Protein AF-A0A844GBS6-F1 (afdb_monomer)

Structure (mmCIF, N/CA/C/O backbone):
data_AF-A0A844GBS6-F1
#
_entry.id   AF-A0A844GBS6-F1
#
loop_
_atom_site.group_PDB
_atom_site.id
_atom_site.type_symbol
_atom_site.label_atom_id
_atom_site.label_alt_id
_atom_site.label_comp_id
_atom_site.label_asym_id
_atom_site.label_entity_id
_atom_site.label_seq_id
_atom_site.pdbx_PDB_ins_code
_atom_site.Cartn_x
_atom_site.Cartn_y
_atom_site.Cartn_z
_atom_site.occupancy
_atom_site.B_iso_or_equiv
_atom_site.auth_seq_id
_atom_site.auth_comp_id
_atom_site.auth_asym_id
_atom_site.auth_atom_id
_atom_site.pdbx_PDB_model_num
ATOM 1 N N . MET A 1 1 ? -7.331 6.775 -10.336 1.00 70.75 1 MET A N 1
ATOM 2 C CA . MET A 1 1 ? -8.370 5.861 -9.788 1.00 70.75 1 MET A CA 1
ATOM 3 C C . MET A 1 1 ? -8.338 6.012 -8.284 1.00 70.75 1 MET A C 1
ATOM 5 O O . MET A 1 1 ? -7.240 5.995 -7.754 1.00 70.75 1 MET A O 1
ATOM 9 N N . GLU A 1 2 ? -9.472 6.172 -7.606 1.00 82.75 2 GLU A N 1
ATOM 10 C CA . GLU A 1 2 ? -9.486 6.380 -6.153 1.00 82.75 2 GLU A CA 1
ATOM 11 C C . GLU A 1 2 ? -10.631 5.595 -5.503 1.00 82.75 2 GLU A C 1
ATOM 13 O O . GLU A 1 2 ? -11.776 5.661 -5.955 1.00 82.75 2 GLU A O 1
ATOM 18 N N . PHE A 1 3 ? -10.324 4.827 -4.458 1.00 86.44 3 PHE A N 1
ATOM 19 C CA . PHE A 1 3 ? -11.287 4.002 -3.738 1.00 86.44 3 PHE A CA 1
ATOM 20 C C . PHE A 1 3 ? -11.117 4.128 -2.231 1.00 86.44 3 PHE A C 1
ATOM 22 O O . PHE A 1 3 ? -10.019 3.962 -1.708 1.00 86.44 3 PHE A O 1
ATOM 29 N N . ALA A 1 4 ? -12.233 4.301 -1.525 1.00 85.06 4 ALA A N 1
ATOM 30 C CA . ALA A 1 4 ? -12.274 4.279 -0.071 1.00 85.06 4 ALA A CA 1
ATOM 31 C C . ALA A 1 4 ? -12.976 3.019 0.463 1.00 85.06 4 ALA A C 1
ATOM 33 O O . ALA A 1 4 ? -14.022 2.589 -0.053 1.00 85.06 4 ALA A O 1
ATOM 34 N N . PHE A 1 5 ? -12.403 2.464 1.530 1.00 87.94 5 PHE A N 1
ATOM 35 C CA . PHE A 1 5 ? -12.887 1.299 2.261 1.00 87.94 5 PHE A CA 1
ATOM 36 C C . PHE A 1 5 ? -12.959 1.651 3.747 1.00 87.94 5 PHE A C 1
ATOM 38 O O . PHE A 1 5 ? -11.937 1.882 4.388 1.00 87.94 5 PHE A O 1
ATOM 45 N N . ALA A 1 6 ? -14.168 1.711 4.299 1.00 85.56 6 ALA A N 1
ATOM 46 C CA . ALA A 1 6 ? -14.380 1.985 5.717 1.00 85.56 6 ALA A CA 1
ATOM 47 C C . ALA A 1 6 ? -14.302 0.697 6.548 1.00 85.56 6 ALA A C 1
ATOM 49 O O . ALA A 1 6 ? -14.799 -0.352 6.123 1.00 85.56 6 ALA A O 1
ATOM 50 N N . CYS A 1 7 ? -13.739 0.786 7.754 1.00 80.38 7 CYS A N 1
ATOM 51 C CA . CYS A 1 7 ? -13.846 -0.286 8.738 1.00 80.38 7 CYS A CA 1
ATOM 52 C C . CYS A 1 7 ? -15.294 -0.364 9.252 1.00 80.38 7 CYS A C 1
ATOM 54 O O . CYS A 1 7 ? -15.742 0.486 10.022 1.00 80.38 7 CYS A O 1
ATOM 56 N N . ARG A 1 8 ? -16.050 -1.372 8.796 1.00 69.44 8 ARG A N 1
ATOM 57 C CA . ARG A 1 8 ? -17.480 -1.530 9.129 1.00 69.44 8 ARG A CA 1
ATOM 58 C C . ARG A 1 8 ? -17.732 -2.091 10.530 1.00 69.44 8 ARG A C 1
ATOM 60 O O . ARG A 1 8 ? -18.844 -1.984 11.026 1.00 69.44 8 ARG A O 1
ATOM 67 N N . GLU A 1 9 ? -16.716 -2.666 11.167 1.00 64.12 9 GLU A N 1
ATOM 68 C CA . GLU A 1 9 ? -16.819 -3.226 12.523 1.00 64.12 9 GLU A CA 1
ATOM 69 C C . GLU A 1 9 ? -16.793 -2.150 13.620 1.00 64.12 9 GLU A C 1
ATOM 71 O O . GLU A 1 9 ? -17.081 -2.433 14.781 1.00 64.12 9 GLU A O 1
ATOM 76 N N . SER A 1 10 ? -16.470 -0.899 13.280 1.00 54.62 10 SER A N 1
ATOM 77 C CA . SER A 1 10 ? -16.571 0.224 14.211 1.00 54.62 10 SER A CA 1
ATOM 78 C C . SER A 1 10 ? -17.887 0.981 14.026 1.00 54.62 10 SER A C 1
ATOM 80 O O . SER A 1 10 ? -18.161 1.477 12.937 1.00 54.62 10 SER A O 1
ATOM 82 N N . LEU A 1 11 ? -18.650 1.137 15.117 1.00 46.66 11 LEU A N 1
ATOM 83 C CA . LEU A 1 11 ? -19.901 1.921 15.207 1.00 46.66 11 LEU A CA 1
ATOM 84 C C . LEU A 1 11 ? -19.754 3.391 14.756 1.00 46.66 11 LEU A C 1
ATOM 86 O O . LEU A 1 11 ? -20.741 4.050 14.454 1.00 46.66 11 LEU A O 1
ATOM 90 N N . ASN A 1 12 ? -18.517 3.881 14.684 1.00 51.19 12 ASN A N 1
ATOM 91 C CA . ASN A 1 12 ? -18.094 5.086 13.981 1.00 51.19 12 ASN A CA 1
ATOM 92 C C . ASN A 1 12 ? -16.883 4.675 13.133 1.00 51.19 12 ASN A C 1
ATOM 94 O O . ASN A 1 12 ? -15.880 4.303 13.755 1.00 51.19 12 ASN A O 1
ATOM 98 N N . PRO A 1 13 ? -16.920 4.704 11.783 1.00 60.22 13 PRO A N 1
ATOM 99 C CA . PRO A 1 13 ? -15.780 4.348 10.938 1.00 60.22 13 PRO A CA 1
ATOM 100 C C . PRO A 1 13 ? -14.693 5.416 11.050 1.00 60.22 13 PRO A C 1
ATOM 102 O O . PRO A 1 13 ? -14.461 6.215 10.153 1.00 60.22 13 PRO A O 1
ATOM 105 N N . SER A 1 14 ? -14.027 5.436 12.201 1.00 81.69 14 SER A N 1
ATOM 106 C CA . SER A 1 14 ? -12.886 6.299 12.458 1.00 81.69 14 SER A CA 1
ATOM 107 C C . SER A 1 14 ? -11.731 5.915 11.549 1.00 81.69 14 SER A C 1
ATOM 109 O O . SER A 1 14 ? -10.986 6.803 11.173 1.00 81.69 14 SER A O 1
ATOM 111 N N . TYR A 1 15 ? -11.622 4.639 11.154 1.00 90.25 15 TYR A N 1
ATOM 112 C CA . TYR A 1 15 ? -10.576 4.142 10.267 1.00 90.25 15 TYR A CA 1
ATOM 113 C C . TYR A 1 15 ? -11.064 3.905 8.838 1.00 90.25 15 TYR A C 1
ATOM 115 O O . TYR A 1 15 ? -12.107 3.283 8.607 1.00 90.25 15 TYR A O 1
ATOM 123 N N . MET A 1 16 ? -10.246 4.332 7.879 1.00 93.88 16 MET A N 1
ATOM 124 C CA . MET A 1 16 ? -10.466 4.136 6.449 1.00 93.88 16 MET A CA 1
ATOM 125 C C . MET A 1 16 ? -9.167 3.729 5.759 1.00 93.88 16 MET A C 1
ATOM 127 O O . MET A 1 16 ? -8.096 4.190 6.139 1.00 93.88 16 MET A O 1
ATOM 131 N N . VAL A 1 17 ? -9.265 2.876 4.741 1.00 95.25 17 VAL A N 1
ATOM 132 C CA . VAL A 1 17 ? -8.199 2.692 3.756 1.00 95.25 17 VAL A CA 1
ATOM 133 C C . VAL A 1 17 ? -8.608 3.410 2.484 1.00 95.25 17 VAL A C 1
ATOM 135 O O . VAL A 1 17 ? -9.671 3.114 1.932 1.00 95.25 17 VAL A O 1
ATOM 138 N N . CYS A 1 18 ? -7.761 4.319 2.016 1.00 94.62 18 CYS A N 1
ATOM 139 C CA . CYS A 1 18 ? -7.903 4.954 0.713 1.00 94.62 18 CYS A CA 1
ATOM 140 C C . CYS A 1 18 ? -6.827 4.394 -0.213 1.00 94.62 18 CYS A C 1
ATOM 142 O O . CYS A 1 18 ? -5.654 4.365 0.146 1.00 94.62 18 CYS A O 1
ATOM 144 N N . VAL A 1 19 ? -7.238 3.910 -1.379 1.00 94.12 19 VAL A N 1
ATOM 145 C CA . VAL A 1 19 ? -6.359 3.439 -2.449 1.00 94.12 19 VAL A CA 1
ATOM 146 C C . VAL A 1 19 ? -6.446 4.451 -3.576 1.00 94.12 19 VAL A C 1
ATOM 148 O O . VAL A 1 19 ? -7.534 4.654 -4.111 1.00 94.12 19 VAL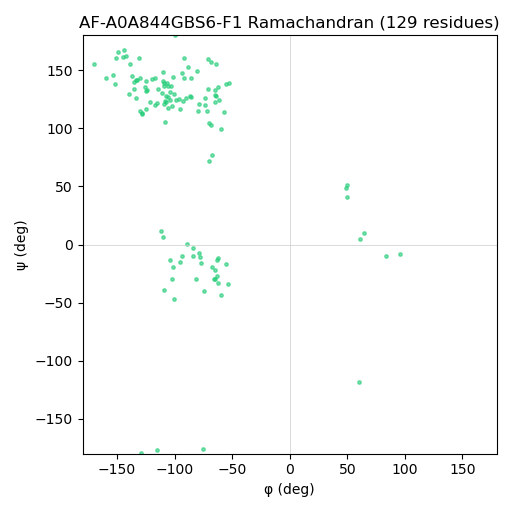 A O 1
ATOM 151 N N . SER A 1 20 ? -5.324 5.054 -3.953 1.00 91.81 20 SER A N 1
ATOM 152 C CA . SER A 1 20 ? -5.251 6.005 -5.060 1.00 91.81 20 SER A CA 1
ATOM 153 C C . SER A 1 20 ? -4.180 5.578 -6.059 1.00 91.81 20 SER A C 1
ATOM 155 O O . SER A 1 20 ? -3.084 5.162 -5.696 1.00 91.81 20 SER A O 1
ATOM 157 N N . ALA A 1 21 ? -4.521 5.646 -7.339 1.00 88.06 21 ALA A N 1
ATOM 158 C CA . ALA A 1 21 ? -3.582 5.605 -8.447 1.00 88.06 21 ALA A CA 1
ATOM 159 C C . ALA A 1 21 ? -3.532 7.012 -9.037 1.00 88.06 21 ALA A C 1
ATOM 161 O O . ALA A 1 21 ? -4.496 7.438 -9.689 1.00 88.06 21 ALA A O 1
ATOM 162 N N . GLU A 1 22 ? -2.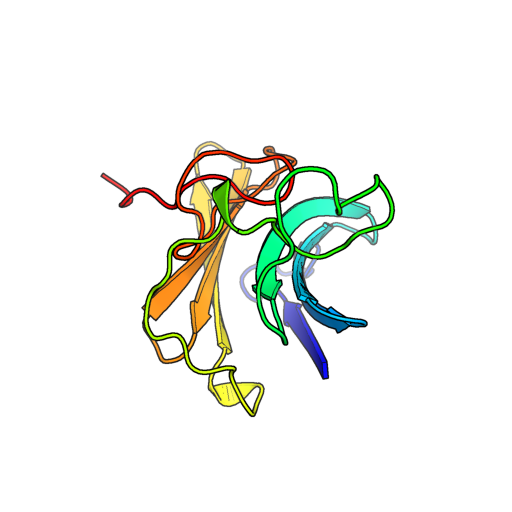438 7.712 -8.749 1.00 74.94 22 GLU A N 1
ATOM 163 C CA . GLU A 1 22 ? -2.185 9.107 -9.103 1.00 74.94 22 GLU A CA 1
ATOM 164 C C . GLU A 1 22 ? -0.767 9.260 -9.651 1.00 74.94 22 GLU A C 1
ATOM 166 O O . GLU A 1 22 ? 0.190 8.654 -9.161 1.00 74.94 22 GLU A O 1
ATOM 171 N N . GLY A 1 23 ? -0.624 10.086 -10.687 1.00 77.81 23 GLY A N 1
ATOM 172 C CA . GLY A 1 23 ? 0.641 10.215 -11.401 1.00 77.81 23 GLY A CA 1
ATOM 173 C C . GLY A 1 23 ? 1.060 8.877 -12.008 1.00 77.81 23 GLY A C 1
ATOM 174 O O . GLY A 1 23 ? 0.346 8.334 -12.846 1.00 77.81 23 GLY A O 1
ATOM 175 N N . LYS A 1 24 ? 2.212 8.362 -11.572 1.00 85.50 24 LYS A N 1
ATOM 176 C CA . LYS A 1 24 ? 2.866 7.164 -12.121 1.00 85.50 24 LYS A CA 1
ATOM 177 C C . LYS A 1 24 ? 2.845 5.949 -11.183 1.00 85.50 24 LYS A C 1
ATOM 179 O O . LYS A 1 24 ? 3.443 4.921 -11.485 1.00 85.50 24 LYS A O 1
ATOM 184 N N . ALA A 1 25 ? 2.155 6.028 -10.045 1.00 90.75 25 ALA A N 1
ATOM 185 C CA . ALA A 1 25 ? 2.108 4.935 -9.076 1.00 90.75 25 ALA A CA 1
ATOM 186 C C . ALA A 1 25 ? 0.748 4.817 -8.386 1.00 90.75 25 ALA A C 1
ATOM 188 O O . ALA A 1 25 ? -0.051 5.753 -8.347 1.00 90.75 25 ALA A O 1
ATOM 189 N N . ALA A 1 26 ? 0.501 3.647 -7.807 1.00 93.50 26 ALA A N 1
ATOM 190 C CA . ALA A 1 26 ? -0.607 3.421 -6.897 1.00 93.50 26 ALA A CA 1
ATOM 191 C C . ALA A 1 26 ? -0.117 3.300 -5.455 1.00 93.50 26 ALA A C 1
ATOM 193 O O . ALA A 1 26 ? 0.882 2.633 -5.172 1.00 93.50 26 ALA A O 1
ATOM 194 N N . ARG A 1 27 ? -0.856 3.913 -4.531 1.00 94.50 27 ARG A N 1
ATOM 195 C CA . ARG A 1 27 ? -0.593 3.919 -3.091 1.00 94.50 27 ARG A CA 1
ATOM 196 C C . ARG A 1 27 ? -1.862 3.562 -2.326 1.00 94.50 27 ARG A C 1
ATOM 198 O O . ARG A 1 27 ? -2.977 3.663 -2.837 1.00 94.50 27 ARG A O 1
ATOM 205 N N . ALA A 1 28 ? -1.681 3.141 -1.083 1.00 96.25 28 ALA A N 1
ATOM 206 C CA . ALA A 1 28 ? -2.760 3.056 -0.117 1.00 96.25 28 ALA A CA 1
ATOM 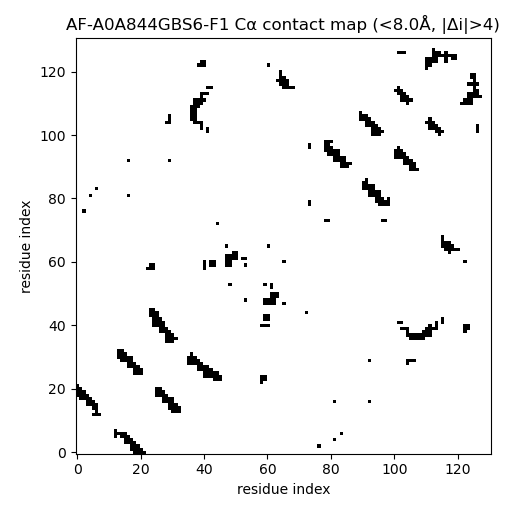207 C C . ALA A 1 28 ? -2.366 3.739 1.187 1.00 96.25 28 ALA A C 1
ATOM 209 O O . ALA A 1 28 ? -1.225 3.612 1.631 1.00 96.25 28 ALA A O 1
ATOM 210 N N . CYS A 1 29 ? -3.320 4.408 1.826 1.00 95.62 29 CYS A N 1
ATOM 211 C CA . CYS A 1 29 ? -3.144 5.002 3.143 1.00 95.62 29 CYS A CA 1
ATOM 212 C C . CYS A 1 29 ? -4.210 4.505 4.121 1.00 95.62 29 CYS A C 1
ATOM 214 O O . CYS A 1 29 ? -5.374 4.324 3.769 1.00 95.62 29 CYS A O 1
ATOM 216 N N . LEU A 1 30 ? -3.791 4.267 5.363 1.00 96.12 30 LEU A N 1
ATOM 217 C CA . LEU A 1 30 ? -4.660 4.013 6.503 1.00 96.12 30 LEU A CA 1
ATOM 218 C C . LEU A 1 30 ? -4.866 5.341 7.215 1.00 96.12 30 LEU A C 1
ATOM 220 O O . 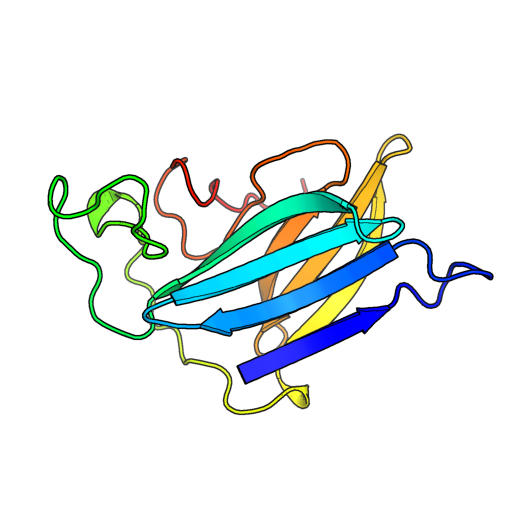LEU A 1 30 ? -3.920 5.924 7.744 1.00 96.12 30 LEU A O 1
ATOM 224 N N . MET A 1 31 ? -6.105 5.799 7.242 1.00 94.69 31 MET A N 1
ATOM 225 C CA . MET A 1 31 ? -6.489 7.075 7.816 1.00 94.69 31 MET A CA 1
ATOM 226 C C . MET A 1 31 ? -7.298 6.893 9.090 1.00 94.69 31 MET A C 1
ATOM 228 O O . MET A 1 31 ? -8.073 5.942 9.200 1.00 94.69 31 MET A O 1
ATOM 232 N N . LYS A 1 32 ? -7.158 7.848 10.013 1.00 92.25 32 LYS A N 1
ATOM 233 C CA . LYS A 1 32 ? -8.098 8.082 11.105 1.00 92.25 32 LYS A CA 1
ATOM 234 C C . LYS A 1 32 ? -8.422 9.562 11.238 1.00 92.25 32 LYS A C 1
ATOM 236 O O . LYS A 1 32 ? -7.495 10.349 11.386 1.00 92.25 32 LYS A O 1
ATOM 241 N N . GLU A 1 33 ? -9.704 9.937 11.214 1.00 87.25 33 GLU A N 1
ATOM 242 C CA . GLU A 1 33 ? -10.143 11.337 11.419 1.00 87.25 33 GLU A CA 1
ATOM 243 C C . GLU A 1 33 ? -9.353 12.333 10.537 1.00 87.25 33 GLU A C 1
ATOM 245 O O . GLU A 1 33 ? -8.792 13.317 11.014 1.00 87.25 33 GLU A O 1
ATOM 250 N N . ASN A 1 34 ? -9.244 12.031 9.239 1.00 84.44 34 ASN A N 1
ATOM 251 C CA . ASN A 1 34 ? -8.473 12.789 8.239 1.00 84.44 34 ASN A CA 1
ATOM 252 C C . ASN A 1 34 ? -6.946 12.837 8.443 1.00 84.44 34 ASN A C 1
ATOM 254 O O . ASN A 1 34 ? -6.260 13.569 7.734 1.00 84.44 34 ASN A O 1
ATOM 258 N N . ARG A 1 35 ? -6.381 12.044 9.358 1.00 91.75 35 ARG A N 1
ATOM 259 C CA . ARG A 1 35 ? -4.928 11.892 9.525 1.00 91.75 35 ARG A CA 1
ATOM 260 C C . ARG A 1 35 ? -4.453 10.574 8.939 1.00 91.75 35 ARG A C 1
ATOM 262 O O . ARG A 1 35 ? -5.013 9.528 9.257 1.00 91.75 35 ARG A O 1
ATOM 269 N N . ILE A 1 36 ? -3.396 10.613 8.133 1.00 94.38 36 ILE A N 1
ATOM 270 C CA . ILE A 1 36 ? -2.704 9.407 7.667 1.00 94.38 36 ILE A CA 1
ATOM 271 C C . ILE A 1 36 ? -1.895 8.838 8.836 1.00 94.38 36 ILE A C 1
ATOM 273 O O . ILE A 1 36 ? -1.105 9.544 9.457 1.00 94.38 36 ILE A O 1
ATOM 277 N N . LEU A 1 37 ? -2.116 7.563 9.147 1.00 95.69 37 LEU A N 1
ATOM 278 C CA . LEU A 1 37 ? -1.388 6.825 10.182 1.00 95.69 37 LEU A CA 1
ATOM 279 C C . LEU A 1 37 ? -0.325 5.893 9.594 1.00 95.69 37 LEU A C 1
ATOM 281 O O . LEU A 1 37 ? 0.669 5.594 10.249 1.00 95.69 37 LEU A O 1
ATOM 285 N N . SER A 1 38 ? -0.568 5.399 8.381 1.00 96.75 38 SER A N 1
ATOM 286 C CA . SER A 1 38 ? 0.303 4.476 7.657 1.00 96.75 38 SER A CA 1
ATOM 287 C C . SER A 1 38 ? 0.069 4.644 6.163 1.00 96.75 38 SER A C 1
ATOM 289 O O . SER A 1 38 ? -1.070 4.868 5.744 1.00 96.75 38 SER A O 1
ATOM 291 N N . GLU A 1 39 ? 1.110 4.490 5.359 1.00 96.44 39 GLU A N 1
ATOM 292 C CA . GLU A 1 39 ? 1.027 4.511 3.904 1.00 96.44 39 GLU A CA 1
ATOM 293 C C . GLU A 1 39 ? 1.906 3.438 3.266 1.00 96.44 39 GLU A C 1
ATOM 295 O O . GLU A 1 39 ? 2.872 2.953 3.857 1.00 96.44 39 GLU A O 1
ATOM 300 N N . VAL A 1 40 ? 1.547 3.024 2.054 1.00 96.94 40 VAL A N 1
ATOM 301 C CA . VAL A 1 40 ? 2.291 2.003 1.323 1.00 96.94 40 VAL A CA 1
ATOM 302 C C . VAL A 1 40 ? 2.159 2.189 -0.180 1.00 96.94 40 VAL A C 1
ATOM 304 O O . VAL A 1 40 ? 1.070 2.431 -0.702 1.00 96.94 40 VAL A O 1
ATOM 307 N N . TRP A 1 41 ? 3.270 2.025 -0.888 1.00 95.56 41 TRP A N 1
ATOM 308 C CA . TRP A 1 41 ? 3.280 1.846 -2.335 1.00 95.56 41 TRP A CA 1
ATOM 309 C C . TRP A 1 41 ? 2.729 0.466 -2.728 1.00 95.56 41 TRP A C 1
ATOM 311 O O . TRP A 1 41 ? 3.101 -0.558 -2.149 1.00 95.56 41 TRP A O 1
ATOM 321 N N . LEU A 1 42 ? 1.840 0.426 -3.722 1.00 94.94 42 LEU A N 1
ATOM 322 C CA . LEU A 1 42 ? 1.203 -0.802 -4.203 1.00 94.94 42 LEU A CA 1
ATOM 323 C C . LEU A 1 42 ? 1.844 -1.330 -5.486 1.00 94.94 42 LEU A C 1
ATOM 325 O O . LEU A 1 42 ? 2.062 -2.538 -5.574 1.00 94.94 42 LEU A O 1
ATOM 329 N N . TYR A 1 43 ? 2.074 -0.464 -6.472 1.00 93.62 43 TYR A N 1
ATOM 330 C CA . TYR A 1 43 ? 2.682 -0.776 -7.771 1.00 93.62 43 TYR A CA 1
ATOM 331 C C . TYR A 1 43 ? 3.009 0.521 -8.529 1.00 93.62 43 TYR A C 1
ATOM 333 O O . TYR A 1 43 ? 2.368 1.549 -8.301 1.00 93.62 43 TYR A O 1
ATOM 341 N N . ASN A 1 44 ? 3.975 0.468 -9.447 1.00 92.25 44 ASN A N 1
ATOM 342 C CA . ASN A 1 44 ? 4.150 1.506 -10.466 1.00 92.25 44 ASN A CA 1
ATOM 343 C C . ASN A 1 44 ? 3.150 1.251 -11.603 1.00 92.25 44 ASN A C 1
ATOM 345 O O . ASN A 1 44 ? 2.770 0.103 -11.850 1.00 92.25 44 ASN A O 1
ATOM 349 N N . LEU A 1 45 ? 2.693 2.315 -12.257 1.00 87.75 45 LEU A N 1
ATOM 350 C CA . LEU A 1 45 ? 1.846 2.228 -13.449 1.00 87.75 45 LEU A CA 1
ATOM 351 C C . LEU A 1 45 ? 2.683 1.971 -14.708 1.00 87.75 45 LEU A C 1
ATOM 353 O O . LEU A 1 45 ? 2.207 1.292 -15.615 1.00 87.75 45 LEU A O 1
ATOM 357 N N . ASP A 1 46 ? 3.928 2.450 -14.701 1.00 85.69 46 ASP A N 1
ATOM 358 C CA . ASP A 1 46 ? 4.927 2.276 -15.751 1.00 85.69 46 ASP A CA 1
ATOM 359 C C . ASP A 1 46 ? 6.133 1.456 -15.248 1.00 85.69 46 ASP A C 1
ATOM 361 O O . ASP A 1 46 ? 6.157 0.954 -14.116 1.00 85.69 46 ASP A O 1
ATOM 365 N N . SER A 1 47 ? 7.144 1.296 -16.107 1.00 86.00 47 SER A N 1
ATOM 366 C CA . SER A 1 47 ? 8.425 0.685 -15.741 1.00 86.00 47 SER A CA 1
ATOM 367 C C . SER A 1 47 ? 9.056 1.399 -14.547 1.00 86.00 47 SER A C 1
ATOM 369 O O . SER A 1 47 ? 9.066 2.624 -14.484 1.00 86.00 47 SER A O 1
ATOM 371 N N . ALA A 1 48 ? 9.609 0.627 -13.609 1.00 88.88 48 ALA A N 1
ATOM 372 C CA . ALA A 1 48 ? 10.276 1.201 -12.450 1.00 88.88 48 ALA A CA 1
ATOM 373 C C . ALA A 1 48 ? 11.526 1.999 -12.869 1.00 88.88 48 ALA A C 1
ATOM 375 O O . ALA A 1 48 ? 12.317 1.473 -13.653 1.00 88.88 48 ALA A O 1
ATOM 376 N N . PRO A 1 49 ? 11.714 3.226 -12.350 1.00 87.94 49 PRO A N 1
ATOM 377 C CA . PRO A 1 49 ? 12.886 4.041 -12.655 1.00 87.94 49 PRO A CA 1
ATOM 378 C C . PRO A 1 49 ? 14.158 3.439 -12.049 1.00 87.94 49 PRO A C 1
ATOM 380 O O . PRO A 1 49 ? 14.095 2.689 -11.065 1.00 87.94 49 PRO A O 1
ATOM 383 N N . GLU A 1 50 ? 15.316 3.784 -12.608 1.00 85.69 50 GLU A N 1
ATOM 384 C CA . GLU A 1 50 ? 16.604 3.344 -12.071 1.00 85.69 50 GLU A CA 1
ATOM 385 C C . GLU A 1 50 ? 16.931 4.041 -10.739 1.00 85.69 50 GLU A C 1
ATOM 387 O O . GLU A 1 50 ? 16.386 5.091 -10.381 1.00 85.69 50 GLU A O 1
ATOM 392 N N . ALA A 1 51 ? 17.838 3.441 -9.966 1.00 72.69 51 ALA A N 1
ATOM 393 C CA . ALA A 1 51 ? 18.282 4.023 -8.703 1.00 72.69 51 ALA A CA 1
ATOM 394 C C . ALA A 1 51 ? 18.956 5.391 -8.937 1.00 72.69 51 ALA A C 1
ATOM 396 O O . ALA A 1 51 ? 19.917 5.494 -9.696 1.00 72.69 51 ALA A O 1
ATOM 397 N N . GLY A 1 52 ? 18.466 6.438 -8.263 1.00 69.56 52 GLY A N 1
ATOM 398 C CA . GLY A 1 52 ? 18.965 7.815 -8.401 1.00 69.56 52 GLY A CA 1
ATOM 399 C C . GLY A 1 52 ? 18.188 8.693 -9.388 1.00 69.56 52 GLY A C 1
ATOM 400 O O . GLY A 1 52 ? 18.395 9.902 -9.399 1.00 69.56 52 GLY A O 1
ATOM 401 N N . GLU A 1 53 ? 17.257 8.121 -10.157 1.00 68.62 53 GLU A N 1
ATOM 402 C CA . GLU A 1 53 ? 16.291 8.884 -10.967 1.00 68.62 53 GLU A CA 1
ATOM 403 C C . GLU A 1 53 ? 15.058 9.316 -10.155 1.00 68.62 53 GLU A C 1
ATOM 405 O O . GLU A 1 53 ? 14.248 10.121 -10.611 1.00 68.62 53 GLU A O 1
ATOM 410 N N . THR A 1 54 ? 14.920 8.784 -8.938 1.00 64.38 54 THR A N 1
ATOM 411 C CA . THR A 1 54 ? 13.857 9.125 -7.992 1.00 64.38 54 THR A CA 1
ATOM 412 C C . THR A 1 54 ? 14.312 10.246 -7.058 1.00 64.38 54 THR A C 1
ATOM 414 O O . THR A 1 54 ? 15.302 10.078 -6.344 1.00 64.38 54 THR A O 1
ATOM 417 N N . ASP A 1 55 ? 13.572 11.352 -7.007 1.00 61.28 55 ASP A N 1
ATOM 418 C CA . ASP A 1 55 ? 13.698 12.369 -5.954 1.00 61.28 55 ASP A CA 1
ATOM 419 C C . ASP A 1 55 ? 12.608 12.199 -4.871 1.00 61.28 55 ASP A C 1
ATOM 421 O O . ASP A 1 55 ? 11.773 11.298 -4.944 1.00 61.28 55 ASP A O 1
ATOM 425 N N . GLU A 1 56 ? 12.599 13.055 -3.845 1.00 53.72 56 GLU A N 1
ATOM 426 C CA . GLU A 1 56 ? 11.607 13.006 -2.753 1.00 53.72 56 GLU A CA 1
ATOM 427 C C . GLU A 1 56 ? 10.153 13.254 -3.210 1.00 53.72 56 GLU A C 1
ATOM 429 O O . GLU A 1 56 ? 9.213 12.993 -2.459 1.00 53.72 56 GLU A O 1
ATOM 434 N N . THR A 1 57 ? 9.950 13.738 -4.438 1.00 58.16 57 THR A N 1
ATOM 435 C CA . THR A 1 57 ? 8.632 13.950 -5.056 1.00 58.16 57 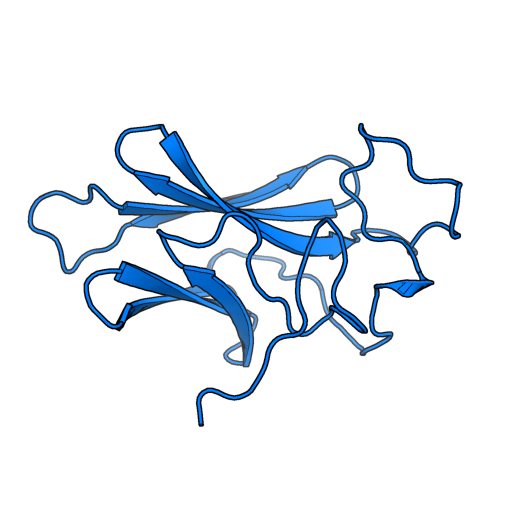THR A CA 1
ATOM 436 C C . THR A 1 57 ? 8.170 12.758 -5.897 1.00 58.16 57 THR A C 1
ATOM 438 O O . THR A 1 57 ? 7.001 12.696 -6.291 1.00 58.16 57 THR A O 1
ATOM 441 N N . TYR A 1 58 ? 9.050 11.779 -6.143 1.00 63.16 58 TYR A N 1
ATOM 442 C CA . TYR A 1 58 ? 8.702 10.566 -6.874 1.00 63.16 58 TYR A CA 1
ATOM 443 C C . TYR A 1 58 ? 7.852 9.621 -6.021 1.00 63.16 58 TYR A C 1
ATOM 445 O O . TYR A 1 58 ? 8.257 9.096 -4.986 1.00 63.16 58 TYR A O 1
ATOM 453 N N . ASN A 1 59 ? 6.646 9.352 -6.520 1.00 77.12 59 ASN A N 1
ATOM 454 C CA . ASN A 1 59 ? 5.702 8.401 -5.930 1.00 77.12 59 ASN A CA 1
ATOM 455 C C . ASN A 1 59 ? 5.971 6.944 -6.359 1.00 77.12 59 ASN A C 1
ATOM 457 O O . ASN A 1 59 ? 5.269 6.033 -5.913 1.00 77.12 59 ASN A O 1
ATOM 461 N N . GLU A 1 60 ? 6.950 6.729 -7.240 1.00 88.31 60 GLU A N 1
ATOM 462 C CA . GLU A 1 60 ? 7.325 5.429 -7.796 1.00 88.31 60 GLU A CA 1
ATOM 463 C C . GLU A 1 60 ? 8.416 4.767 -6.964 1.00 88.31 60 GLU A C 1
ATOM 465 O O . GLU A 1 60 ? 9.342 5.411 -6.476 1.00 88.31 60 GLU A O 1
ATOM 470 N N . ASN A 1 61 ? 8.335 3.448 -6.842 1.00 89.31 61 ASN A N 1
ATOM 471 C CA . ASN A 1 61 ? 9.390 2.681 -6.204 1.00 89.31 61 ASN A CA 1
ATOM 472 C C . ASN A 1 61 ? 10.452 2.333 -7.258 1.00 89.31 61 ASN A C 1
ATOM 474 O O . ASN A 1 61 ? 10.099 1.810 -8.319 1.00 89.31 61 ASN A O 1
ATOM 478 N N . ALA A 1 62 ? 11.726 2.628 -6.987 1.00 90.62 62 ALA A N 1
ATOM 479 C CA . ALA A 1 62 ? 12.818 2.372 -7.931 1.00 90.62 62 ALA A CA 1
ATOM 480 C C . ALA A 1 62 ? 13.001 0.869 -8.200 1.00 90.62 62 ALA A C 1
ATOM 482 O O . ALA A 1 62 ? 12.676 0.027 -7.353 1.00 90.62 62 ALA A O 1
ATOM 483 N N . ALA A 1 63 ? 13.571 0.523 -9.355 1.00 91.12 63 ALA A N 1
ATOM 484 C CA . ALA A 1 63 ? 13.736 -0.852 -9.827 1.00 91.12 63 ALA A CA 1
ATOM 485 C C . ALA A 1 63 ? 14.444 -1.759 -8.802 1.00 91.12 63 ALA A C 1
ATOM 487 O O . ALA A 1 63 ? 14.088 -2.925 -8.629 1.00 91.12 63 ALA A O 1
ATOM 488 N N . GLU A 1 64 ? 15.385 -1.216 -8.023 1.00 92.00 64 GLU A N 1
ATOM 489 C CA . GLU A 1 64 ? 16.080 -1.966 -6.972 1.00 92.00 64 GLU A CA 1
ATOM 490 C C . GLU A 1 64 ? 15.170 -2.432 -5.813 1.00 92.00 64 GLU A C 1
ATOM 492 O O . GLU A 1 64 ? 15.513 -3.382 -5.097 1.00 92.00 64 GLU A O 1
ATOM 497 N N . PHE A 1 65 ? 14.018 -1.780 -5.620 1.00 92.44 65 PHE A N 1
ATOM 498 C CA . PHE A 1 65 ? 13.028 -2.069 -4.580 1.00 92.44 65 PHE A CA 1
ATOM 499 C C . PHE A 1 65 ? 11.793 -2.797 -5.113 1.00 92.44 65 PHE A C 1
ATOM 501 O O . PHE A 1 65 ? 11.021 -3.328 -4.311 1.00 92.44 65 PHE A O 1
ATOM 508 N N . VAL A 1 66 ? 11.604 -2.860 -6.432 1.00 92.12 66 VAL A N 1
ATOM 509 C CA . VAL A 1 66 ? 10.470 -3.538 -7.063 1.00 92.12 66 VAL A CA 1
ATOM 510 C C . VAL A 1 66 ? 10.825 -4.994 -7.343 1.00 92.12 66 VAL A C 1
ATOM 512 O O . VAL A 1 66 ? 11.836 -5.328 -7.955 1.00 92.12 66 VAL A O 1
ATOM 515 N N . ALA A 1 67 ? 9.990 -5.903 -6.858 1.00 88.25 67 ALA A N 1
ATOM 516 C CA . ALA A 1 67 ? 10.049 -7.298 -7.242 1.00 88.25 67 ALA A CA 1
ATOM 517 C C . ALA A 1 67 ? 9.368 -7.426 -8.604 1.00 88.25 67 ALA A C 1
ATOM 519 O O . ALA A 1 67 ? 8.157 -7.221 -8.702 1.00 88.25 67 ALA A O 1
ATOM 520 N N . GLU A 1 68 ? 10.124 -7.794 -9.636 1.00 69.56 68 GLU A N 1
ATOM 521 C CA . GLU A 1 68 ? 9.578 -8.135 -10.952 1.00 69.56 68 GLU A CA 1
ATOM 522 C C . GLU A 1 68 ? 8.765 -9.436 -10.879 1.00 69.56 68 GLU A C 1
ATOM 524 O O . GLU A 1 68 ? 9.202 -10.529 -11.237 1.00 69.56 68 GLU A O 1
ATOM 529 N N . LYS A 1 69 ? 7.549 -9.329 -10.351 1.00 67.56 69 LYS A N 1
ATOM 530 C CA . LYS A 1 69 ? 6.515 -10.355 -10.440 1.00 67.56 69 LYS A CA 1
ATOM 531 C C . LYS A 1 69 ? 5.542 -9.929 -11.529 1.00 67.56 69 LYS A C 1
ATOM 533 O O . LYS A 1 69 ? 5.229 -8.748 -11.642 1.00 67.56 69 LYS A O 1
ATOM 538 N N . LYS A 1 70 ? 5.008 -10.891 -12.289 1.00 73.25 70 LYS A N 1
ATOM 539 C CA . LYS A 1 70 ? 3.864 -10.643 -13.177 1.00 73.25 70 LYS A CA 1
ATOM 540 C C . LYS A 1 70 ? 2.691 -10.154 -12.318 1.00 73.25 70 LYS A C 1
ATOM 542 O O . LYS A 1 70 ? 2.039 -10.955 -11.652 1.00 73.25 70 LYS A O 1
ATOM 547 N N . PHE A 1 71 ? 2.480 -8.844 -12.282 1.00 86.12 71 PHE A N 1
ATOM 548 C CA . PHE A 1 71 ? 1.375 -8.188 -11.597 1.00 86.12 71 PHE A CA 1
ATOM 549 C C . PHE A 1 71 ? 0.484 -7.532 -12.643 1.00 86.12 71 PHE A C 1
ATOM 551 O O . PHE A 1 71 ? 0.975 -6.888 -13.566 1.00 86.12 71 PHE A O 1
ATOM 558 N N . VAL A 1 72 ? -0.824 -7.721 -12.507 1.00 87.12 72 VAL A N 1
ATOM 559 C CA . VAL A 1 72 ? -1.815 -7.101 -13.383 1.00 87.12 72 VAL A CA 1
ATOM 560 C C . VAL A 1 72 ? -2.482 -5.985 -12.596 1.00 87.12 72 VAL A C 1
ATOM 562 O O . VAL A 1 72 ? -2.964 -6.211 -11.488 1.00 87.12 72 VAL A O 1
ATOM 565 N N . ILE A 1 73 ? -2.492 -4.780 -13.165 1.00 89.94 73 ILE A N 1
ATOM 566 C CA . ILE A 1 73 ? -3.120 -3.614 -12.543 1.00 89.94 73 ILE A CA 1
ATOM 567 C C . ILE A 1 73 ? -4.638 -3.866 -12.433 1.00 89.94 73 ILE A C 1
ATOM 569 O O . ILE A 1 73 ? -5.264 -4.209 -13.446 1.00 89.94 73 ILE A O 1
ATOM 573 N N . PRO A 1 74 ? -5.248 -3.701 -11.242 1.00 90.00 74 PRO A N 1
ATOM 574 C CA . PRO A 1 74 ? -6.690 -3.844 -11.078 1.00 90.00 74 PRO A CA 1
ATOM 575 C C . PRO A 1 74 ? -7.429 -2.793 -11.911 1.00 90.00 74 PRO A C 1
ATOM 577 O O . PRO A 1 74 ? -7.074 -1.616 -11.925 1.00 90.00 74 PRO A O 1
ATOM 580 N N . LYS A 1 75 ? -8.485 -3.218 -12.603 1.00 87.88 75 LYS A N 1
ATOM 581 C CA . LYS A 1 75 ? -9.291 -2.378 -13.501 1.00 87.88 75 LYS A CA 1
ATOM 582 C C . LYS A 1 75 ? -10.527 -1.797 -12.821 1.00 87.88 75 LYS A C 1
ATOM 584 O O . LYS A 1 75 ? -11.142 -0.879 -13.355 1.00 87.88 75 LYS A O 1
ATOM 589 N N . SER A 1 76 ? -10.909 -2.332 -11.664 1.00 88.38 76 SER A N 1
ATOM 590 C CA . SER A 1 76 ? -12.113 -1.927 -10.940 1.00 88.38 76 SER A CA 1
ATOM 591 C C . SER A 1 76 ? -11.955 -2.087 -9.428 1.00 88.38 76 SER A C 1
ATOM 593 O O . SER A 1 76 ? -11.045 -2.766 -8.949 1.00 88.38 76 SER A O 1
ATOM 595 N N . LYS A 1 77 ? -12.875 -1.469 -8.678 1.00 88.38 77 LYS A N 1
ATOM 596 C CA . LYS A 1 77 ? -12.934 -1.557 -7.214 1.00 88.38 77 LYS A CA 1
ATOM 597 C C . LYS A 1 77 ? -13.169 -2.984 -6.724 1.00 88.38 77 LYS A C 1
ATOM 599 O O . LYS A 1 77 ? -12.649 -3.343 -5.677 1.00 88.38 77 LYS A O 1
ATOM 604 N N . ASP A 1 78 ? -13.922 -3.780 -7.478 1.00 91.88 78 ASP A N 1
ATOM 605 C CA . ASP A 1 78 ? -14.348 -5.125 -7.072 1.00 91.88 78 ASP A CA 1
ATOM 606 C C . ASP A 1 78 ? -13.181 -6.116 -6.989 1.00 91.88 78 ASP A C 1
ATOM 608 O O . ASP A 1 78 ? -13.265 -7.125 -6.298 1.00 91.88 78 ASP A O 1
ATOM 612 N N . GLN A 1 79 ? -12.060 -5.797 -7.639 1.00 94.50 79 GLN A N 1
ATOM 613 C CA . GLN A 1 79 ? -10.817 -6.559 -7.528 1.00 94.50 79 GLN A CA 1
ATOM 614 C C . GLN A 1 79 ? -10.041 -6.250 -6.244 1.00 94.50 79 GLN A C 1
ATOM 616 O O . GLN A 1 79 ? -9.026 -6.893 -5.986 1.00 94.50 79 GLN A O 1
ATOM 621 N N . ILE A 1 80 ? -10.468 -5.255 -5.459 1.00 95.00 80 ILE A N 1
ATOM 622 C CA . ILE A 1 80 ? -9.785 -4.809 -4.246 1.00 95.00 80 ILE A CA 1
ATOM 623 C C . ILE A 1 80 ? -10.675 -5.074 -3.035 1.00 95.00 80 ILE A C 1
ATOM 625 O O . ILE A 1 80 ? -11.767 -4.522 -2.903 1.00 95.00 80 ILE A O 1
ATOM 629 N N . ALA A 1 81 ? -10.158 -5.856 -2.092 1.00 95.19 81 ALA A N 1
ATOM 630 C CA . ALA A 1 81 ? -10.801 -6.090 -0.807 1.00 95.19 81 ALA A CA 1
ATOM 631 C C . ALA A 1 81 ? -9.898 -5.633 0.341 1.00 95.19 81 ALA A C 1
ATOM 633 O O . ALA A 1 81 ? -8.682 -5.821 0.312 1.00 95.19 81 ALA A O 1
ATOM 634 N N . VAL A 1 82 ? -10.501 -5.062 1.386 1.00 95.44 82 VAL A N 1
ATOM 635 C CA . VAL A 1 82 ? -9.800 -4.699 2.624 1.00 95.44 82 VAL A CA 1
ATOM 636 C C . VAL A 1 82 ? -10.381 -5.507 3.773 1.00 95.44 82 VAL A C 1
ATOM 638 O O . VAL A 1 82 ? -11.571 -5.408 4.071 1.00 95.44 82 VAL A O 1
ATOM 641 N N . ARG A 1 83 ? -9.529 -6.305 4.419 1.00 94.31 83 ARG A N 1
ATOM 642 C CA . ARG A 1 83 ? -9.861 -7.058 5.633 1.00 94.31 83 ARG A CA 1
ATOM 643 C C . ARG A 1 83 ? -9.206 -6.393 6.835 1.00 94.31 83 ARG A C 1
ATOM 645 O O . ARG A 1 83 ? -8.040 -6.003 6.768 1.00 94.31 83 ARG A O 1
ATOM 652 N N . TRP A 1 84 ? -9.956 -6.268 7.918 1.00 93.50 84 TRP A N 1
ATOM 653 C CA . TRP A 1 84 ? -9.562 -5.518 9.105 1.00 93.50 84 TRP A CA 1
ATOM 654 C C . TRP A 1 84 ? -9.280 -6.467 10.259 1.00 93.50 84 TRP A C 1
ATOM 656 O O . TRP A 1 84 ? -9.987 -7.451 10.444 1.00 93.50 84 TRP A O 1
ATOM 666 N N . PHE A 1 85 ? -8.242 -6.166 11.031 1.00 91.44 85 PHE A N 1
ATOM 667 C CA . PHE A 1 85 ? -7.842 -6.939 12.199 1.00 91.44 85 PHE A CA 1
ATOM 668 C C . PHE A 1 85 ? -7.348 -6.004 13.303 1.00 91.44 85 PHE A C 1
ATOM 670 O O . PHE A 1 85 ? -6.965 -4.856 13.053 1.00 91.44 85 PHE A O 1
ATOM 677 N N . ARG A 1 86 ? -7.298 -6.519 14.532 1.00 89.75 86 ARG A N 1
ATOM 678 C CA . ARG A 1 86 ? -6.583 -5.885 15.643 1.00 89.75 86 ARG A CA 1
ATOM 679 C C . ARG A 1 86 ? -5.365 -6.719 16.007 1.00 89.75 86 ARG A C 1
ATOM 681 O O . ARG A 1 86 ? -5.486 -7.919 16.220 1.00 89.75 86 ARG A O 1
ATOM 688 N N . LEU A 1 87 ? -4.213 -6.068 16.118 1.00 83.94 87 LEU A N 1
ATOM 689 C CA . LEU A 1 87 ? -2.954 -6.684 16.523 1.00 83.94 87 LEU A CA 1
ATOM 690 C C . LEU A 1 87 ? -2.359 -5.861 17.664 1.00 83.94 87 LEU A C 1
ATOM 692 O O . LEU A 1 87 ? -1.976 -4.715 17.452 1.00 83.94 87 LEU A O 1
ATOM 696 N N . ASN A 1 88 ? -2.303 -6.420 18.876 1.00 87.56 88 ASN A N 1
ATOM 697 C CA . ASN A 1 88 ? -1.720 -5.758 20.055 1.00 87.56 88 ASN A CA 1
ATOM 698 C C . ASN A 1 88 ? -2.234 -4.318 20.279 1.00 87.56 88 ASN A C 1
ATOM 700 O O . ASN A 1 88 ? -1.468 -3.407 20.576 1.00 87.56 88 ASN A O 1
ATOM 704 N N . GLY A 1 89 ? -3.537 -4.093 20.078 1.00 85.38 89 GLY A N 1
ATOM 705 C CA . GLY A 1 89 ? -4.167 -2.773 20.219 1.00 85.38 89 GLY A CA 1
ATOM 706 C C . GLY A 1 89 ? -4.057 -1.850 18.995 1.00 85.38 89 GLY A C 1
ATOM 707 O O . GLY A 1 89 ? -4.772 -0.852 18.946 1.00 85.38 89 GLY A O 1
ATOM 708 N N . ALA A 1 90 ? -3.250 -2.193 17.987 1.00 91.19 90 ALA A N 1
ATOM 709 C CA . ALA A 1 90 ? -3.184 -1.485 16.709 1.00 91.19 90 ALA A CA 1
ATOM 710 C C . ALA A 1 90 ? -4.210 -2.028 15.700 1.00 91.19 90 ALA A C 1
ATOM 712 O O . ALA A 1 90 ? -4.587 -3.203 15.741 1.00 91.19 90 ALA A O 1
ATOM 713 N N . VAL A 1 91 ? -4.648 -1.173 14.774 1.00 92.38 91 VAL A N 1
ATOM 714 C CA . VAL A 1 91 ? -5.481 -1.573 13.631 1.00 92.38 91 VAL A CA 1
ATOM 715 C C . VAL A 1 91 ? -4.570 -2.042 12.507 1.00 92.38 91 VAL A C 1
ATOM 717 O O . VAL A 1 91 ? -3.673 -1.309 12.096 1.00 92.38 91 VAL A O 1
ATOM 720 N N . LEU A 1 92 ? -4.824 -3.248 12.007 1.00 93.81 92 LEU A N 1
ATOM 721 C CA . LEU A 1 92 ? -4.200 -3.819 10.820 1.00 93.81 92 LEU A CA 1
ATOM 722 C C . LEU A 1 92 ? -5.240 -3.859 9.696 1.00 93.81 92 LEU A C 1
ATOM 724 O O . LEU A 1 92 ? -6.291 -4.482 9.839 1.00 93.81 92 LEU A O 1
ATOM 728 N N . ALA A 1 93 ? -4.923 -3.240 8.564 1.00 95.56 93 ALA A N 1
ATOM 729 C CA . ALA A 1 93 ? -5.679 -3.377 7.329 1.00 95.56 93 ALA A CA 1
ATOM 730 C C . ALA A 1 93 ? -4.878 -4.221 6.333 1.00 95.56 93 ALA A C 1
ATOM 732 O O . ALA A 1 93 ? -3.744 -3.891 5.988 1.00 95.56 93 ALA A O 1
ATOM 733 N N . SER A 1 94 ? -5.470 -5.321 5.882 1.00 96.38 94 SER A N 1
ATOM 734 C CA . SER A 1 94 ? -4.919 -6.202 4.854 1.00 96.38 94 SER A CA 1
ATOM 735 C C . SER A 1 94 ? -5.622 -5.940 3.530 1.00 96.38 94 SER A C 1
ATOM 737 O O . SER A 1 94 ? -6.836 -6.116 3.432 1.00 96.38 94 SER A O 1
ATOM 739 N N . ILE A 1 95 ? -4.857 -5.526 2.526 1.00 96.62 95 ILE A N 1
ATOM 740 C CA . ILE A 1 95 ? -5.335 -5.192 1.186 1.00 96.62 95 ILE A CA 1
ATOM 741 C C . ILE A 1 95 ? -5.090 -6.393 0.278 1.00 96.62 95 ILE A C 1
ATOM 743 O O . ILE A 1 95 ? -3.956 -6.858 0.135 1.00 96.62 95 ILE A O 1
ATOM 747 N N . TYR A 1 96 ? -6.157 -6.868 -0.349 1.00 95.50 96 TYR A N 1
ATOM 748 C CA . TYR A 1 96 ? -6.155 -7.955 -1.315 1.00 95.50 96 TYR A CA 1
ATOM 749 C C . TYR A 1 96 ? -6.434 -7.386 -2.702 1.00 95.50 96 TYR A C 1
ATOM 751 O O . TYR A 1 96 ? -7.315 -6.540 -2.842 1.00 95.50 96 TYR A O 1
ATOM 759 N N . ILE A 1 97 ? -5.683 -7.851 -3.702 1.00 94.25 97 ILE A N 1
ATOM 760 C CA . ILE A 1 97 ? -5.934 -7.582 -5.123 1.00 94.25 97 ILE A CA 1
ATOM 761 C C . ILE A 1 97 ? -6.120 -8.933 -5.810 1.00 94.25 97 ILE A C 1
ATOM 763 O O . ILE A 1 97 ? -5.231 -9.782 -5.711 1.00 94.25 97 ILE A O 1
ATOM 767 N N . ASP A 1 98 ? -7.270 -9.132 -6.457 1.00 92.81 98 ASP A N 1
ATOM 768 C CA . ASP A 1 98 ? -7.692 -10.411 -7.050 1.00 92.81 98 ASP A CA 1
ATOM 769 C C . ASP A 1 98 ? -7.549 -11.583 -6.057 1.00 92.81 98 ASP A C 1
ATOM 771 O O . ASP A 1 98 ? -6.897 -12.587 -6.333 1.00 92.81 98 ASP A O 1
ATOM 775 N N . GLU A 1 99 ? -8.104 -11.415 -4.849 1.00 92.69 99 GLU A N 1
ATOM 776 C CA . GLU A 1 99 ? -8.048 -12.376 -3.728 1.00 92.69 99 GLU A CA 1
ATOM 777 C C . GLU A 1 99 ? -6.643 -12.720 -3.198 1.00 92.69 99 GLU A C 1
ATOM 779 O O . GLU A 1 99 ? -6.505 -13.522 -2.271 1.00 92.69 99 GLU A O 1
ATOM 784 N N . VAL A 1 100 ? -5.581 -12.077 -3.692 1.00 92.94 100 VAL A N 1
ATOM 785 C CA . VAL A 1 100 ? -4.225 -12.279 -3.173 1.00 92.94 100 VAL A CA 1
ATOM 786 C C . VAL A 1 100 ? -3.831 -11.144 -2.243 1.00 92.94 100 VAL A C 1
ATOM 788 O O . VAL A 1 100 ? -3.913 -9.972 -2.611 1.00 92.94 100 VAL A O 1
ATOM 791 N N . LEU A 1 101 ? -3.341 -11.491 -1.046 1.00 95.50 101 LEU A N 1
ATOM 792 C CA . LEU A 1 101 ? -2.795 -10.516 -0.105 1.00 95.50 101 LEU A CA 1
ATOM 793 C C . LEU A 1 101 ? -1.663 -9.737 -0.781 1.00 95.50 101 LEU A C 1
ATOM 795 O O . LEU A 1 101 ? -0.611 -10.288 -1.121 1.00 95.50 101 LEU A O 1
ATOM 799 N N . HIS A 1 102 ? -1.900 -8.447 -0.980 1.00 96.12 102 HIS A N 1
ATOM 800 C CA . HIS A 1 102 ? -1.019 -7.581 -1.746 1.00 96.12 102 HIS A CA 1
ATOM 801 C C . HIS A 1 102 ? -0.280 -6.597 -0.854 1.00 96.12 102 HIS A C 1
ATOM 803 O O . HIS A 1 102 ? 0.908 -6.370 -1.070 1.00 96.12 102 HIS A O 1
ATOM 809 N N . ALA A 1 103 ? -0.940 -6.052 0.1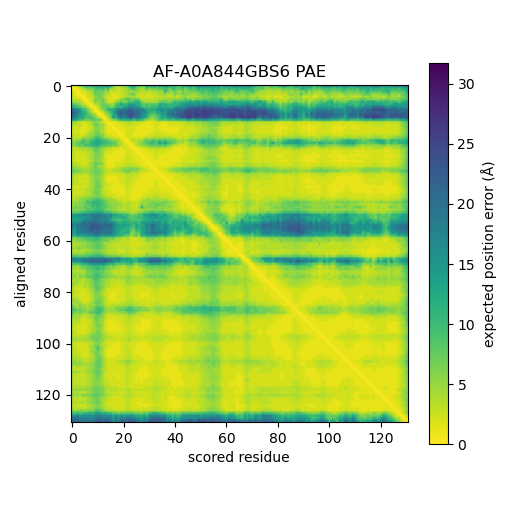67 1.00 97.00 103 ALA A N 1
ATOM 810 C CA . ALA A 1 103 ? -0.311 -5.120 1.091 1.00 97.00 103 ALA A CA 1
ATOM 811 C C . ALA A 1 103 ? -0.920 -5.165 2.496 1.00 97.00 103 ALA A C 1
ATOM 813 O O . ALA A 1 103 ? -2.051 -5.614 2.687 1.00 97.00 103 ALA A O 1
ATOM 814 N N . THR A 1 104 ? -0.170 -4.674 3.481 1.00 97.31 104 THR A N 1
ATOM 815 C CA . THR A 1 104 ? -0.660 -4.454 4.846 1.00 97.31 104 THR A CA 1
ATOM 816 C C . THR A 1 104 ? -0.271 -3.075 5.368 1.00 97.31 104 THR A C 1
ATOM 818 O O . THR A 1 104 ? 0.842 -2.597 5.139 1.00 97.31 104 THR A O 1
ATOM 821 N N . LEU A 1 105 ? -1.197 -2.456 6.099 1.00 97.25 105 LEU A N 1
ATOM 822 C CA . LEU A 1 105 ? -1.036 -1.176 6.789 1.00 97.25 105 LEU A CA 1
ATOM 823 C C . LEU A 1 105 ? -1.349 -1.377 8.271 1.00 97.25 105 LEU A C 1
ATOM 825 O O . LEU A 1 105 ? -2.362 -1.995 8.599 1.00 97.25 105 LEU A O 1
ATOM 829 N N . ILE A 1 106 ? -0.502 -0.861 9.162 1.00 95.38 106 ILE A N 1
ATOM 830 C CA . ILE A 1 106 ? -0.693 -0.970 10.615 1.00 95.38 106 ILE A CA 1
ATOM 831 C C . ILE A 1 106 ? -0.667 0.432 11.211 1.00 95.38 106 ILE A C 1
ATOM 833 O O . ILE A 1 106 ? 0.233 1.210 10.918 1.00 95.38 106 ILE A O 1
ATOM 837 N N . S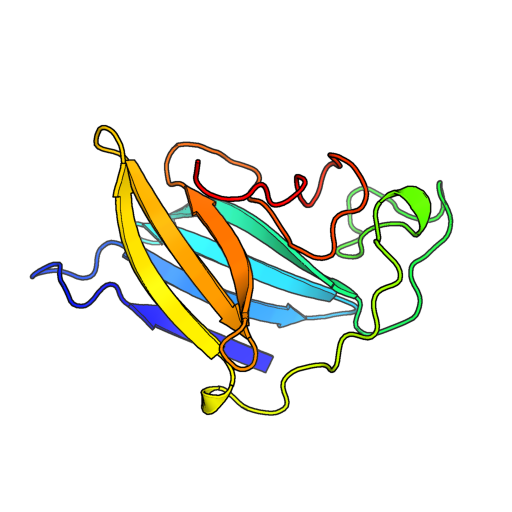ER A 1 107 ? -1.633 0.764 12.066 1.00 94.56 107 SER A N 1
ATOM 838 C CA . SER A 1 107 ? -1.832 2.128 12.580 1.00 94.56 107 SER A CA 1
ATOM 839 C C . SER A 1 107 ? -0.675 2.712 13.401 1.00 94.56 107 SER A C 1
ATOM 841 O O . SER A 1 107 ? -0.712 3.893 13.724 1.00 94.56 107 SER A O 1
ATOM 843 N N . ASN A 1 108 ? 0.307 1.903 13.799 1.00 93.88 108 ASN A N 1
ATOM 844 C CA . ASN A 1 108 ? 1.511 2.329 14.518 1.00 93.88 108 ASN A CA 1
ATOM 845 C C . ASN A 1 108 ? 2.795 2.183 13.676 1.00 93.88 108 ASN A C 1
ATOM 847 O O . ASN A 1 108 ? 3.893 2.305 14.213 1.00 93.88 108 ASN A O 1
ATOM 851 N N . GLU A 1 109 ? 2.675 1.927 12.370 1.00 95.12 109 GLU A N 1
ATOM 852 C CA . GLU A 1 109 ? 3.799 1.854 11.442 1.00 95.12 109 GLU A CA 1
ATOM 853 C C . GLU A 1 109 ? 3.600 2.812 10.268 1.00 95.12 109 GLU A C 1
ATOM 855 O O . GLU A 1 109 ? 2.710 2.606 9.450 1.00 95.12 109 GLU A O 1
ATOM 860 N N . LEU A 1 110 ? 4.478 3.809 10.127 1.00 95.50 110 LEU A N 1
ATOM 861 C CA . LEU A 1 110 ? 4.368 4.813 9.060 1.00 95.50 110 LEU A CA 1
ATOM 862 C C . LEU A 1 110 ? 4.418 4.199 7.653 1.00 95.50 110 LEU A C 1
ATOM 864 O O . LEU A 1 110 ? 3.610 4.549 6.803 1.00 95.50 110 LEU A O 1
ATOM 868 N N . ILE A 1 111 ? 5.339 3.255 7.431 1.00 96.81 111 ILE A N 1
ATOM 869 C CA . ILE A 1 111 ? 5.535 2.585 6.138 1.00 96.81 111 ILE A CA 1
ATOM 870 C C . ILE A 1 111 ? 4.980 1.164 6.221 1.00 96.81 111 ILE A C 1
ATOM 872 O O . ILE A 1 111 ? 5.486 0.341 7.001 1.00 96.81 111 ILE A O 1
ATOM 876 N N . GLY A 1 112 ? 3.973 0.886 5.395 1.00 97.19 112 GLY A N 1
ATOM 877 C CA . GLY A 1 112 ? 3.342 -0.418 5.243 1.00 97.19 112 GLY A CA 1
ATOM 878 C C . GLY A 1 112 ? 4.183 -1.418 4.450 1.00 97.19 112 GLY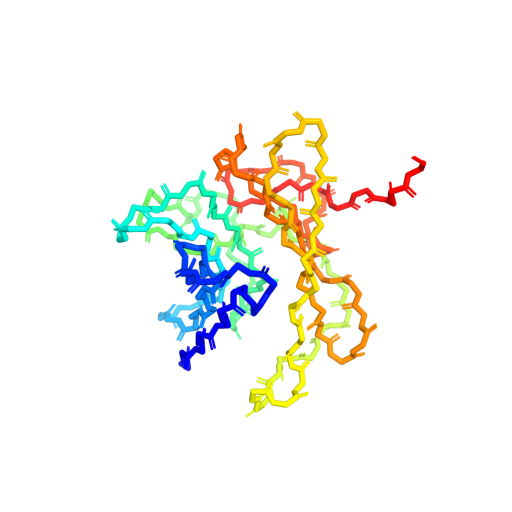 A C 1
ATOM 879 O O . GLY A 1 112 ? 5.337 -1.178 4.082 1.00 97.19 112 GLY A O 1
ATOM 880 N N . ARG A 1 113 ? 3.607 -2.596 4.206 1.00 97.56 113 ARG A N 1
ATOM 881 C CA . ARG A 1 113 ? 4.275 -3.710 3.517 1.00 97.56 113 ARG A CA 1
ATOM 882 C C . ARG A 1 113 ? 3.573 -4.044 2.212 1.00 97.56 113 ARG A C 1
ATOM 884 O O . ARG A 1 113 ? 2.349 -4.045 2.180 1.00 97.56 113 ARG A O 1
ATOM 891 N N . CYS A 1 11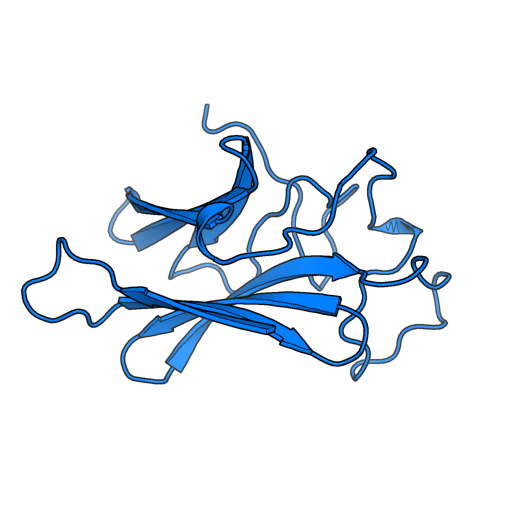4 ? 4.329 -4.401 1.177 1.00 96.69 114 CYS A N 1
ATOM 892 C CA . CYS A 1 114 ? 3.801 -4.743 -0.143 1.00 96.69 114 CYS A CA 1
ATOM 893 C C . CYS A 1 114 ? 4.431 -6.031 -0.693 1.00 96.69 114 CYS A C 1
ATOM 895 O O . CYS A 1 114 ? 5.627 -6.283 -0.539 1.00 96.69 114 CYS A O 1
ATOM 897 N N . ARG A 1 115 ? 3.623 -6.857 -1.365 1.00 95.31 115 ARG A N 1
ATOM 898 C CA . ARG A 1 115 ? 4.027 -8.106 -2.035 1.00 95.31 115 ARG A CA 1
ATOM 899 C C . ARG A 1 115 ? 5.020 -7.871 -3.176 1.00 95.31 115 ARG A C 1
ATOM 901 O O . ARG A 1 115 ? 5.780 -8.786 -3.515 1.00 95.31 115 ARG A O 1
ATOM 908 N N . LEU A 1 116 ? 4.970 -6.679 -3.775 1.00 95.31 116 LEU A N 1
ATOM 909 C CA . LEU A 1 116 ? 5.862 -6.246 -4.848 1.00 95.31 116 LEU A CA 1
ATOM 910 C C . LEU A 1 116 ? 7.132 -5.560 -4.331 1.00 95.31 116 LEU A C 1
ATOM 912 O O . LEU A 1 116 ? 7.959 -5.168 -5.141 1.00 95.31 116 LEU A O 1
ATOM 916 N N . ALA A 1 117 ? 7.325 -5.417 -3.017 1.00 95.31 117 ALA A N 1
ATOM 917 C CA . ALA A 1 117 ? 8.594 -4.930 -2.484 1.00 95.31 117 ALA A CA 1
ATOM 918 C C . ALA A 1 117 ? 9.635 -6.065 -2.477 1.00 95.31 117 ALA A C 1
ATOM 920 O O . ALA A 1 117 ? 9.433 -7.105 -1.844 1.00 95.31 117 ALA A O 1
ATOM 921 N N . LYS A 1 118 ? 10.759 -5.863 -3.174 1.00 94.56 118 LYS A N 1
ATOM 922 C CA . LYS A 1 118 ? 11.909 -6.784 -3.243 1.00 94.56 118 LYS A CA 1
ATOM 923 C C . LYS A 1 118 ? 12.745 -6.762 -1.963 1.00 94.56 118 LYS A C 1
ATOM 925 O O . LYS A 1 118 ? 13.196 -7.803 -1.495 1.00 94.56 118 LYS A O 1
ATOM 930 N N . LYS A 1 119 ? 12.941 -5.571 -1.399 1.00 94.38 119 LYS A N 1
ATOM 931 C CA . LYS A 1 119 ? 13.629 -5.308 -0.127 1.00 94.38 119 LYS A CA 1
ATOM 932 C C . LYS A 1 119 ? 12.929 -4.154 0.588 1.00 94.38 119 LYS A C 1
ATOM 934 O O . LYS A 1 119 ? 12.089 -3.485 -0.006 1.00 94.38 119 LYS A O 1
ATOM 939 N N . ASN A 1 120 ? 13.247 -3.938 1.862 1.00 94.88 120 ASN A N 1
ATOM 940 C CA . ASN A 1 120 ? 12.696 -2.793 2.582 1.00 94.88 120 ASN A CA 1
ATOM 941 C C . ASN A 1 120 ? 13.215 -1.505 1.945 1.00 94.88 120 ASN A C 1
ATOM 943 O O . ASN A 1 120 ? 14.427 -1.317 1.851 1.00 94.88 120 ASN A O 1
ATOM 947 N N . GLY A 1 121 ? 12.291 -0.657 1.514 1.00 91.88 121 GLY A N 1
ATOM 948 C CA . GLY A 1 121 ? 12.577 0.640 0.925 1.00 91.88 121 GLY A CA 1
ATOM 949 C C . GLY A 1 121 ? 11.774 1.752 1.595 1.00 91.88 121 GLY A C 1
ATOM 950 O O . GLY A 1 121 ? 10.996 1.492 2.520 1.00 91.88 121 GLY A O 1
ATOM 951 N N . PRO A 1 122 ? 11.950 2.991 1.120 1.00 90.88 122 PRO A N 1
ATOM 952 C CA . PRO A 1 122 ? 11.291 4.164 1.688 1.00 90.88 122 PRO A CA 1
ATOM 953 C C . PRO A 1 122 ? 9.766 4.148 1.502 1.00 90.88 122 PRO A C 1
ATOM 955 O O . PRO A 1 122 ? 9.050 4.659 2.354 1.00 90.88 122 PRO A O 1
ATOM 958 N N . LEU A 1 123 ? 9.260 3.525 0.430 1.00 92.94 123 LEU A N 1
ATOM 959 C CA . LEU A 1 123 ? 7.831 3.545 0.082 1.00 92.94 123 LEU A CA 1
ATOM 960 C C . LEU A 1 123 ? 7.070 2.263 0.452 1.00 92.94 123 LEU A C 1
ATOM 962 O O . LEU A 1 123 ? 5.840 2.253 0.520 1.00 92.94 123 LEU A O 1
ATOM 966 N N . ALA A 1 124 ? 7.785 1.158 0.664 1.00 95.69 124 ALA A N 1
ATOM 967 C CA . ALA A 1 124 ? 7.199 -0.110 1.072 1.00 95.69 124 ALA A CA 1
ATOM 968 C C . ALA A 1 124 ? 8.245 -1.029 1.707 1.00 95.69 124 ALA A C 1
ATOM 970 O O . ALA A 1 124 ? 9.389 -1.136 1.257 1.00 95.69 124 ALA A O 1
ATOM 971 N N . LYS A 1 125 ? 7.817 -1.769 2.726 1.00 96.69 125 LYS A N 1
ATOM 972 C CA . LYS A 1 125 ? 8.562 -2.898 3.290 1.00 96.69 125 LYS A CA 1
ATOM 973 C C . LYS A 1 125 ? 8.160 -4.205 2.612 1.00 96.69 125 LYS A C 1
ATOM 975 O O . LYS A 1 125 ? 7.072 -4.321 2.046 1.00 96.69 125 LYS A O 1
ATOM 980 N N . VAL A 1 126 ? 9.006 -5.225 2.731 1.00 96.31 126 VAL A N 1
ATOM 981 C CA . VAL A 1 126 ? 8.681 -6.569 2.233 1.00 96.31 126 VAL A CA 1
ATOM 982 C C . VAL A 1 126 ? 7.496 -7.140 3.010 1.00 96.31 126 VAL A C 1
ATOM 984 O O . VAL A 1 126 ? 7.497 -7.171 4.245 1.00 96.31 126 VAL A O 1
ATOM 987 N N . LEU A 1 127 ? 6.486 -7.620 2.284 1.00 95.25 127 LEU A N 1
ATOM 988 C CA . LEU A 1 127 ? 5.374 -8.357 2.870 1.00 95.25 127 LEU A CA 1
ATOM 989 C C . LEU A 1 127 ? 5.836 -9.745 3.318 1.00 95.25 127 LEU A C 1
ATOM 991 O O . LEU A 1 127 ? 6.208 -10.587 2.502 1.00 95.25 127 LEU A O 1
ATOM 995 N N . LYS A 1 128 ? 5.802 -9.971 4.631 1.00 86.06 128 LYS A N 1
ATOM 996 C CA . LYS A 1 128 ? 6.063 -11.277 5.236 1.00 86.06 128 LYS A CA 1
ATOM 997 C C . LYS A 1 128 ? 4.741 -12.023 5.441 1.00 86.06 128 LYS A C 1
ATOM 999 O O . LYS A 1 128 ? 3.734 -11.364 5.714 1.00 86.06 128 LYS A O 1
ATOM 1004 N N . PRO A 1 129 ? 4.732 -13.363 5.349 1.00 66.81 129 PRO A N 1
ATOM 1005 C CA . PRO A 1 129 ? 3.624 -14.158 5.863 1.00 66.81 129 PRO A CA 1
ATOM 1006 C C . PRO A 1 129 ? 3.366 -13.778 7.325 1.00 66.81 129 PRO A C 1
ATOM 1008 O O . PRO A 1 129 ? 4.320 -13.564 8.077 1.00 66.81 129 PRO A O 1
ATOM 1011 N N . LEU A 1 130 ? 2.096 -13.665 7.715 1.00 59.72 130 LEU A N 1
ATOM 1012 C CA . LEU A 1 130 ? 1.731 -13.642 9.129 1.00 59.72 130 LEU A CA 1
ATOM 1013 C C . LEU A 1 130 ? 2.027 -15.055 9.650 1.00 59.72 130 LEU A C 1
ATOM 1015 O O . LEU A 1 130 ? 1.322 -15.991 9.277 1.00 59.72 130 LEU A O 1
ATOM 1019 N N . VAL A 1 131 ? 3.145 -15.208 10.363 1.00 46.19 131 VAL A N 1
ATOM 1020 C CA . VAL A 1 131 ? 3.539 -16.456 11.036 1.00 46.19 131 VAL A CA 1
ATOM 1021 C C . VAL A 1 131 ? 2.827 -16.531 12.375 1.00 46.19 131 VAL A C 1
ATOM 1023 O O . VAL A 1 131 ? 2.793 -15.477 13.052 1.00 46.19 131 VAL A O 1
#

Organism: NCBI:txid2606640

Secondary structure (DSSP, 8-state):
-EEEEE-TTSSS--EEEEEEEETTEEEEEEEETTEEEEEEEEEESSPPPPTTS--TT--SPPTTTB---------SGGGEEEEEEEETTEEEEEEEETTEEEEEEETT-SB-EETTBSS--SS-EE-----

Sequence (131 aa):
MEFAFACRESLNPSYMVCVSAEGKAARACLMKENRILSEVWLYNLDSAPEAGETDETYNENAAEFVAEKKFVIPKSKDQIAVRWFRLNGAVLASIYIDEVLHATLISNELIGRCRLAKKNGPLAKVLKPLV

Foldseek 3Di:
DKDKDFDPVDPDSQWIWMWDDPDFFIKIFIGGPNDTQAIATQAGNDDAAAPPPDDPPDPGDHPVFFAPDPDDDDPDPVQWDWDWDDDPNWIKIFIGGNNHGAWITISNYHATAGCGTPDDDPRHHHDDPPD

pLDDT: mean 86.99, std 12.0, range [46.19, 97.56]

Solvent-accessible surface area (backbone atoms only — not comparable to full-atom values): 7419 Å² total; per-residue (Å²): 90,79,47,79,46,67,45,80,91,42,100,62,61,50,41,34,40,40,38,39,44,57,96,56,15,27,36,38,33,36,30,42,85,93,38,81,39,12,33,24,44,64,47,54,76,57,83,56,46,56,85,82,76,63,58,98,84,51,75,51,60,34,43,85,31,42,40,94,62,100,75,78,83,77,90,53,70,88,38,51,48,80,48,80,47,77,54,98,89,33,49,34,40,39,35,23,50,75,89,36,81,38,34,40,34,35,57,87,33,61,61,10,24,8,61,40,26,60,37,76,48,92,53,18,25,50,54,68,81,91,125

Mean predicted aligned error: 5.34 Å

Nearest PDB structures (foldseek):
  6d7k-assembly1_D  TM=6.367E-01  e=2.736E+00  Methylosinus sporium
  9ayr-assembly1_A  TM=4.820E-01  e=2.094E+00  Saccharomyces cerevisiae S288C

Radius of gyration: 14.14 Å; Cα contacts (8 Å, |Δi|>4): 292; chains: 1; bounding box: 39×30×36 Å